Protein AF-B0JSZ3-F1 (afdb_monomer)

Mean predicted aligned error: 14.51 Å

Nearest PDB structures (foldseek):
  6ywy-assembly1_M  TM=2.319E-01  e=1.254E+00  Neurospora crassa

Solvent-accessible surface area (backbone atoms only — not comparable to full-atom values): 7555 Å² total; per-residue (Å²): 63,38,32,30,37,72,48,93,59,70,44,54,41,91,86,80,65,48,78,72,46,59,48,75,47,75,32,41,46,26,45,78,79,45,81,56,99,89,52,68,45,72,42,50,67,44,67,38,65,71,44,41,53,56,50,52,47,57,61,71,72,41,90,70,60,65,68,60,52,49,57,50,49,56,62,73,52,62,91,81,79,85,85,71,99,64,64,71,80,79,77,51,55,68,65,59,50,50,54,52,51,38,56,73,49,29,50,63,39,75,59,54,82,81,56,94,85,53,44,76,41,86,118

Secondary structure (DSSP, 8-state):
-EEEEEEEEEEE-TTT--EEEEEEEEEEEEEEEEE-SS-EEEEE--EETHHHHHHHHHHHH-S--HHHHHHHHHHHS-S---S----GGGTS-HHHHHHHHHHHH-EEPPPSS--TT-EEE--

Sequence (123 aa):
MLVYNTSEEEIKDPQTGESLGYLDLVRGTGTITFVQEKISILQSDRANNKGSRLLELLLKEQETPSDLIGKFLKRAVGANSKNDKKPISELINRELLNKLLVRELSETLPFENPQIGDSVRPI

pLDDT: mean 74.14, std 18.93, range [39.88, 96.62]

Organism: Microcystis aeruginosa (strain NIES-843 / IAM M-2473) (NCBI:txid449447)

Structure (mmCIF, N/CA/C/O backbone):
data_AF-B0JSZ3-F1
#
_entry.id   AF-B0JSZ3-F1
#
loop_
_atom_site.group_PDB
_atom_site.id
_atom_site.type_symbol
_atom_site.label_atom_id
_atom_site.label_alt_id
_atom_site.label_comp_id
_atom_site.label_asym_id
_atom_site.label_entity_id
_atom_site.label_seq_id
_atom_site.pdbx_PDB_ins_code
_atom_site.Cartn_x
_atom_site.Cartn_y
_atom_site.Cartn_z
_atom_site.occupancy
_atom_site.B_iso_or_equiv
_atom_site.auth_seq_id
_atom_site.auth_comp_id
_atom_site.auth_asym_id
_atom_site.auth_atom_id
_atom_site.pdbx_PDB_model_num
ATOM 1 N N . MET A 1 1 ? 1.174 -5.289 -3.420 1.00 90.62 1 MET A N 1
ATOM 2 C CA . MET A 1 1 ? 1.105 -5.342 -1.941 1.00 90.62 1 MET A CA 1
ATOM 3 C C . MET A 1 1 ? 0.637 -3.995 -1.425 1.00 90.62 1 MET A C 1
ATOM 5 O O . MET A 1 1 ? 1.113 -2.984 -1.925 1.00 90.62 1 MET A O 1
ATOM 9 N N . LEU A 1 2 ? -0.286 -3.976 -0.468 1.00 92.81 2 LEU A N 1
ATOM 10 C CA . LEU A 1 2 ? -0.787 -2.773 0.193 1.00 92.81 2 LEU A CA 1
ATOM 11 C C . LEU A 1 2 ? 0.009 -2.528 1.471 1.00 92.81 2 LEU A C 1
ATOM 13 O O . LEU A 1 2 ? 0.096 -3.432 2.298 1.00 92.81 2 LEU A O 1
ATOM 17 N N . VAL A 1 3 ? 0.546 -1.323 1.632 1.00 93.69 3 VAL A N 1
ATOM 18 C CA . VAL A 1 3 ? 1.170 -0.850 2.874 1.00 93.69 3 VAL A CA 1
ATOM 19 C C . VAL A 1 3 ? 0.163 0.040 3.590 1.00 93.69 3 VAL A C 1
ATOM 21 O O . VAL A 1 3 ? -0.362 0.976 2.980 1.00 93.69 3 VAL A O 1
ATOM 24 N N . TYR A 1 4 ? -0.139 -0.251 4.851 1.00 94.12 4 TYR A N 1
ATOM 25 C CA . TYR A 1 4 ? -1.176 0.452 5.601 1.00 94.12 4 TYR A CA 1
ATOM 26 C C . TYR A 1 4 ? -0.904 0.469 7.106 1.00 94.12 4 TYR A C 1
ATOM 28 O O . TYR A 1 4 ? -0.119 -0.320 7.628 1.00 94.12 4 TYR A O 1
ATOM 36 N N . ASN A 1 5 ? -1.581 1.380 7.792 1.00 93.94 5 ASN A N 1
ATOM 37 C CA . ASN A 1 5 ? -1.547 1.540 9.237 1.00 93.94 5 ASN A CA 1
ATOM 38 C C . ASN A 1 5 ? -2.975 1.511 9.784 1.00 93.94 5 ASN A C 1
ATOM 40 O O . ASN A 1 5 ? -3.863 2.084 9.164 1.00 93.94 5 ASN A O 1
ATOM 44 N N . THR A 1 6 ? -3.207 0.880 10.926 1.00 92.69 6 THR A N 1
ATOM 45 C CA . THR A 1 6 ? -4.524 0.899 11.573 1.00 92.69 6 THR A CA 1
ATOM 46 C C . THR A 1 6 ? -4.678 2.180 12.394 1.00 92.69 6 THR A C 1
ATOM 48 O O . THR A 1 6 ? -3.759 2.553 13.120 1.00 92.69 6 THR A O 1
ATOM 51 N N . SER A 1 7 ? -5.821 2.859 12.282 1.00 91.12 7 SER A N 1
ATOM 52 C CA . SER A 1 7 ? -6.119 4.053 13.074 1.00 91.12 7 SER A CA 1
ATOM 53 C C . SER A 1 7 ? -6.102 3.754 14.571 1.00 91.12 7 SER A C 1
ATOM 55 O O . SER A 1 7 ? -6.451 2.659 15.003 1.00 91.12 7 SER A O 1
ATOM 57 N N . GLU A 1 8 ? -5.735 4.752 15.372 1.00 91.19 8 GLU A N 1
ATOM 58 C CA . GLU A 1 8 ? -5.780 4.642 16.837 1.00 91.19 8 GLU A CA 1
ATOM 59 C C . GLU A 1 8 ? -7.219 4.694 17.370 1.00 91.19 8 GLU A C 1
ATOM 61 O O . GLU A 1 8 ? -7.537 4.098 18.398 1.00 91.19 8 GLU A O 1
ATOM 66 N N . GLU A 1 9 ? -8.100 5.391 16.651 1.00 93.19 9 GLU A N 1
ATOM 67 C CA . GLU A 1 9 ? -9.504 5.546 17.013 1.00 93.19 9 GLU A CA 1
ATOM 68 C C . GLU A 1 9 ? -10.374 4.490 16.326 1.00 93.19 9 GLU A C 1
ATOM 70 O O . GLU A 1 9 ? -10.236 4.219 15.128 1.00 93.19 9 GLU A O 1
ATOM 75 N N . GLU A 1 10 ? -11.283 3.909 17.108 1.00 94.94 10 GLU A N 1
ATOM 76 C CA . GLU A 1 10 ? -12.315 2.991 16.636 1.00 94.94 10 GLU A CA 1
ATOM 77 C C . GLU A 1 10 ? -13.452 3.783 15.980 1.00 94.94 10 GLU A C 1
ATOM 79 O O . GLU A 1 10 ? -13.960 4.760 16.537 1.00 94.94 10 GLU A O 1
ATOM 84 N N . ILE A 1 11 ? -13.889 3.337 14.808 1.00 95.62 11 ILE A N 1
ATOM 85 C CA . ILE A 1 11 ? -15.065 3.867 14.132 1.00 95.62 11 ILE A CA 1
ATOM 86 C C . ILE A 1 11 ? -16.307 3.256 14.775 1.00 95.62 11 ILE A C 1
ATOM 88 O O . ILE A 1 11 ? -16.414 2.040 14.928 1.00 95.62 11 ILE A O 1
ATOM 92 N N . LYS A 1 12 ? -17.284 4.106 15.094 1.00 95.81 12 LYS A N 1
ATOM 93 C CA . LYS A 1 12 ? -18.603 3.690 15.576 1.00 95.81 12 LYS A CA 1
ATOM 94 C C . LYS A 1 12 ? -19.690 4.188 14.644 1.00 95.81 12 LYS A C 1
ATOM 96 O O . LYS A 1 12 ? -19.578 5.284 14.093 1.00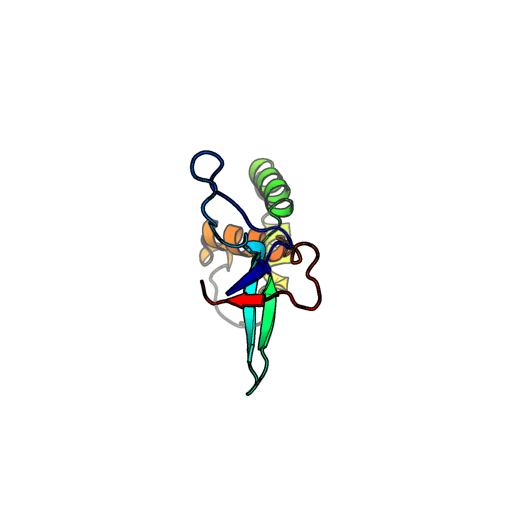 95.81 12 LYS A O 1
A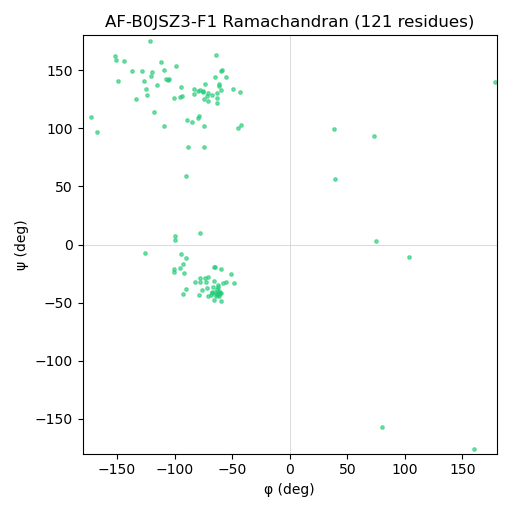TOM 101 N N . ASP A 1 13 ? -20.741 3.397 14.486 1.00 95.56 13 ASP A N 1
ATOM 102 C CA . ASP A 1 13 ? -21.940 3.832 13.781 1.00 95.56 13 ASP A CA 1
ATOM 103 C C . ASP A 1 13 ? -22.580 5.004 14.555 1.00 95.56 13 ASP A C 1
ATOM 105 O O . ASP A 1 13 ? -22.926 4.848 15.730 1.00 95.56 13 ASP A O 1
ATOM 109 N N . PRO A 1 14 ? -22.752 6.185 13.935 1.00 94.19 14 PRO A N 1
ATOM 110 C CA . PRO A 1 14 ? -23.324 7.349 14.604 1.00 94.19 14 PRO A CA 1
ATOM 111 C C . PRO A 1 14 ? -24.800 7.179 14.997 1.00 94.19 14 PRO A C 1
ATOM 113 O O . PRO A 1 14 ? -25.279 7.938 15.839 1.00 94.19 14 PRO A O 1
ATOM 116 N N . GLN A 1 15 ? -25.536 6.239 14.393 1.00 95.62 15 GLN A N 1
ATOM 117 C CA . GLN A 1 15 ? -26.949 5.998 14.700 1.00 95.62 15 GLN A CA 1
ATOM 118 C C . GLN A 1 15 ? -27.151 4.920 15.765 1.00 95.62 15 GLN A C 1
ATOM 120 O O . GLN A 1 15 ? -27.997 5.090 16.643 1.00 95.62 15 GLN A O 1
ATOM 125 N N . THR A 1 16 ? -26.399 3.821 15.698 1.00 94.38 16 THR A N 1
ATOM 126 C CA . THR A 1 16 ? -26.572 2.668 16.602 1.00 94.38 16 THR A CA 1
ATOM 127 C C . THR A 1 16 ? -25.549 2.627 17.738 1.00 94.38 16 THR A C 1
ATOM 129 O O . THR A 1 16 ? -25.799 2.008 18.770 1.00 94.38 16 THR A O 1
ATOM 132 N N . GLY A 1 17 ? -24.407 3.300 17.581 1.00 92.62 17 GLY A N 1
ATOM 133 C CA . GLY A 1 17 ? -23.275 3.229 18.505 1.00 92.62 17 GLY A CA 1
ATOM 134 C C . GLY A 1 17 ? -22.472 1.929 18.408 1.00 92.62 17 GLY A C 1
ATOM 135 O O . GLY A 1 17 ? -21.532 1.750 19.186 1.00 92.62 17 GLY A O 1
ATOM 136 N N . GLU A 1 18 ? -22.817 1.029 17.481 1.00 95.62 18 GLU A N 1
ATOM 137 C CA . GLU A 1 18 ? -22.089 -0.220 17.268 1.00 95.62 18 GLU A CA 1
ATOM 138 C C . GLU A 1 18 ? -20.664 0.048 16.769 1.00 95.62 18 GLU A C 1
ATOM 140 O O . GLU A 1 18 ? -20.412 0.986 16.010 1.00 95.62 18 GLU A O 1
ATOM 145 N N . SER A 1 19 ? -19.718 -0.785 17.210 1.00 95.25 19 SER A N 1
ATOM 146 C CA . SER A 1 19 ? -18.341 -0.726 16.724 1.00 95.25 19 SER A CA 1
ATOM 147 C C . SER A 1 19 ? -18.260 -1.239 15.288 1.00 95.25 19 SER A C 1
ATOM 149 O O . SER A 1 19 ? -18.689 -2.352 14.988 1.00 95.25 19 SER A O 1
ATOM 151 N N . LEU A 1 20 ? -17.653 -0.434 14.418 1.00 94.62 20 LEU A N 1
ATOM 152 C CA . LEU A 1 20 ? -17.310 -0.781 13.040 1.00 94.62 20 LEU A CA 1
ATOM 153 C C . LEU A 1 20 ? -15.824 -1.168 12.903 1.00 94.62 20 LEU A C 1
ATOM 155 O O . LEU A 1 20 ? -15.340 -1.380 11.792 1.00 94.62 20 LEU A O 1
ATOM 159 N N . GLY A 1 21 ? -15.102 -1.278 14.024 1.00 94.00 21 GLY A N 1
ATOM 160 C CA . GLY A 1 21 ? -13.671 -1.571 14.067 1.00 94.00 21 GLY A CA 1
ATOM 161 C C . GLY A 1 21 ? -12.789 -0.351 13.791 1.00 94.00 21 GLY A C 1
ATOM 162 O O . GLY A 1 21 ? -13.193 0.790 13.992 1.00 94.00 21 GLY A O 1
ATOM 163 N N . TYR A 1 22 ? -11.557 -0.591 13.346 1.00 94.69 22 TYR A N 1
ATOM 164 C CA . TYR A 1 22 ? -10.552 0.451 13.113 1.00 94.69 22 TYR A CA 1
ATOM 165 C C . TYR A 1 22 ? -10.296 0.652 11.618 1.00 94.69 22 TYR A C 1
ATOM 167 O O . TYR A 1 22 ? -10.410 -0.283 10.823 1.00 94.69 22 TYR A O 1
ATOM 175 N N . LEU A 1 23 ? -9.937 1.874 11.227 1.00 93.56 23 LEU A N 1
ATOM 176 C CA . LEU A 1 23 ? -9.700 2.228 9.833 1.00 93.56 23 LEU A CA 1
ATOM 177 C C . LEU A 1 23 ? -8.289 1.842 9.391 1.00 93.56 23 LEU A C 1
ATOM 179 O O . LEU A 1 23 ? -7.308 2.270 9.993 1.00 93.56 23 LEU A O 1
ATOM 183 N N . ASP A 1 24 ? -8.177 1.144 8.265 1.00 92.19 24 ASP A N 1
ATOM 184 C CA . ASP A 1 24 ? -6.895 0.955 7.586 1.00 92.19 24 ASP A CA 1
ATOM 185 C C . ASP A 1 24 ? -6.534 2.206 6.760 1.00 92.19 24 ASP A C 1
ATOM 187 O O . ASP A 1 24 ? -7.111 2.484 5.706 1.00 92.19 24 ASP A O 1
ATOM 191 N N . LEU A 1 25 ? -5.536 2.957 7.218 1.00 92.06 25 LEU A N 1
ATOM 192 C CA . LEU A 1 25 ? -4.942 4.108 6.544 1.00 92.06 25 LEU A CA 1
ATOM 193 C C . LEU A 1 25 ? -3.867 3.646 5.553 1.00 92.06 25 LEU A C 1
ATOM 195 O O . LEU A 1 25 ? -2.759 3.263 5.932 1.00 92.06 25 LEU A O 1
ATOM 199 N N . VAL A 1 26 ? -4.182 3.698 4.260 1.00 92.56 26 VAL A N 1
ATOM 200 C CA . VAL A 1 26 ? -3.277 3.258 3.188 1.00 92.56 26 VAL A CA 1
ATOM 201 C C . VAL A 1 26 ? -2.101 4.224 3.017 1.00 92.56 26 VAL A C 1
ATOM 203 O O . VAL A 1 26 ? -2.297 5.395 2.710 1.00 92.56 26 VAL A O 1
ATOM 206 N N . ARG A 1 27 ? -0.871 3.711 3.128 1.00 92.62 27 ARG A N 1
ATOM 207 C CA . ARG A 1 27 ? 0.387 4.445 2.875 1.00 92.62 27 ARG A CA 1
ATOM 208 C C . ARG A 1 27 ? 0.874 4.313 1.437 1.00 92.62 27 ARG A C 1
ATOM 210 O O . ARG A 1 27 ? 1.610 5.160 0.935 1.00 92.62 27 ARG A O 1
ATOM 217 N N . GLY A 1 28 ? 0.479 3.244 0.754 1.00 91.75 28 GLY A N 1
ATOM 218 C CA . GLY A 1 28 ? 0.789 3.057 -0.654 1.00 91.75 28 GLY A CA 1
ATOM 219 C C . GLY A 1 28 ? 0.692 1.615 -1.113 1.00 91.75 28 GLY A C 1
ATOM 220 O O . GLY A 1 28 ? 0.301 0.716 -0.369 1.00 91.75 28 GLY A O 1
ATOM 221 N N . THR A 1 29 ? 1.060 1.414 -2.370 1.00 93.31 29 THR A N 1
ATOM 222 C CA . THR A 1 29 ? 1.146 0.103 -3.004 1.00 93.31 29 THR A CA 1
ATOM 223 C C . THR A 1 29 ? 2.571 -0.142 -3.464 1.00 93.31 29 THR A C 1
ATOM 225 O O . THR A 1 29 ? 3.324 0.791 -3.752 1.00 93.31 29 THR A O 1
ATOM 228 N N . GLY A 1 30 ? 2.977 -1.404 -3.439 1.00 92.38 30 GLY A N 1
ATOM 229 C CA . GLY A 1 30 ? 4.318 -1.787 -3.825 1.00 92.38 30 GLY A CA 1
ATOM 230 C C . GLY A 1 30 ? 4.407 -3.190 -4.389 1.00 92.38 30 GLY A C 1
ATOM 231 O O . GLY A 1 30 ? 3.581 -4.071 -4.115 1.00 92.38 30 GLY A O 1
ATOM 232 N N . THR A 1 31 ? 5.476 -3.393 -5.143 1.00 92.56 31 THR A N 1
ATOM 233 C CA . THR A 1 31 ? 5.877 -4.678 -5.705 1.00 92.56 31 THR A CA 1
ATOM 234 C C . THR A 1 31 ? 7.082 -5.213 -4.936 1.00 92.56 31 THR A C 1
ATOM 236 O O . THR A 1 31 ? 7.965 -4.455 -4.532 1.00 92.56 31 THR A O 1
ATOM 239 N N . ILE A 1 32 ? 7.117 -6.526 -4.709 1.00 92.81 32 ILE A N 1
ATOM 240 C CA . ILE A 1 32 ? 8.259 -7.182 -4.070 1.00 92.81 32 ILE A CA 1
ATOM 241 C C . ILE A 1 32 ? 9.409 -7.265 -5.075 1.00 92.81 32 ILE A C 1
ATOM 243 O O . ILE A 1 32 ? 9.241 -7.815 -6.161 1.00 92.81 32 ILE A O 1
ATOM 247 N N . THR A 1 33 ? 10.576 -6.749 -4.702 1.00 93.50 33 THR A N 1
ATOM 248 C CA . THR A 1 33 ? 11.796 -6.818 -5.525 1.00 93.50 33 THR A CA 1
ATOM 249 C C . THR A 1 33 ? 12.747 -7.912 -5.064 1.00 93.50 33 THR A C 1
ATOM 251 O O . THR A 1 33 ? 13.542 -8.413 -5.856 1.00 93.50 33 THR A O 1
ATOM 254 N N . PHE A 1 34 ? 12.659 -8.308 -3.793 1.00 95.62 34 PHE A N 1
ATOM 255 C CA . PHE A 1 34 ? 13.507 -9.344 -3.222 1.00 95.62 34 PHE A CA 1
ATOM 256 C C . PHE A 1 34 ? 12.787 -10.108 -2.113 1.00 95.62 34 PHE A C 1
ATOM 258 O O . PHE A 1 34 ? 12.091 -9.506 -1.295 1.00 95.62 34 PHE A O 1
ATOM 265 N N . VAL A 1 35 ? 12.989 -11.425 -2.064 1.00 94.94 35 VAL A N 1
ATOM 266 C CA . VAL A 1 35 ? 12.392 -12.325 -1.068 1.00 94.94 35 VAL A CA 1
ATOM 267 C C . VAL A 1 35 ? 13.497 -13.108 -0.368 1.00 94.94 35 VAL A C 1
ATOM 269 O O . VAL A 1 35 ? 14.389 -13.652 -1.015 1.00 94.94 35 VAL A O 1
ATOM 272 N N . GLN A 1 36 ? 13.411 -13.179 0.956 1.00 96.62 36 GLN A N 1
ATOM 273 C CA . GLN A 1 36 ? 14.175 -14.071 1.823 1.00 96.62 36 GLN A CA 1
ATOM 274 C C . GLN A 1 36 ? 13.203 -14.947 2.620 1.00 96.62 36 GLN A C 1
ATOM 276 O O . GLN A 1 36 ? 11.993 -14.745 2.584 1.00 96.62 36 GLN A O 1
ATOM 281 N N . GLU A 1 37 ? 13.732 -15.898 3.387 1.00 95.69 37 GLU A N 1
ATOM 282 C CA . GLU A 1 37 ? 12.922 -16.864 4.138 1.00 95.69 37 GLU A CA 1
ATOM 283 C C . GLU A 1 37 ? 11.938 -16.212 5.131 1.00 95.69 37 GLU A C 1
ATOM 285 O O . GLU A 1 37 ? 10.848 -16.732 5.343 1.00 95.69 37 GLU A O 1
ATOM 290 N N . LYS A 1 38 ? 12.296 -15.063 5.725 1.00 94.75 38 LYS A N 1
ATOM 291 C CA . LYS A 1 38 ? 11.483 -14.383 6.755 1.00 94.75 38 LYS A CA 1
ATOM 292 C C . LYS A 1 38 ? 11.154 -12.920 6.462 1.00 94.75 38 LYS A C 1
ATOM 294 O O . LYS A 1 38 ? 10.409 -12.312 7.223 1.00 94.75 38 LYS A O 1
ATOM 299 N N . ILE A 1 39 ? 11.729 -12.343 5.408 1.00 92.69 39 ILE A N 1
ATOM 300 C CA . ILE A 1 39 ? 11.554 -10.928 5.059 1.00 92.69 39 ILE A CA 1
ATOM 301 C C . ILE A 1 39 ? 11.517 -10.744 3.543 1.00 92.69 39 ILE A C 1
ATOM 303 O O . ILE A 1 39 ? 12.065 -11.546 2.790 1.00 92.69 39 ILE A O 1
ATOM 307 N N . SER A 1 40 ? 10.926 -9.644 3.093 1.00 92.69 40 SER A N 1
ATOM 308 C CA . SER A 1 40 ? 10.944 -9.223 1.692 1.00 92.69 40 SER A CA 1
ATOM 309 C C . SER A 1 40 ? 11.188 -7.725 1.590 1.00 92.69 40 SER A C 1
ATOM 311 O O . SER A 1 40 ? 10.755 -6.970 2.458 1.00 92.69 40 SER A O 1
ATOM 313 N N . ILE A 1 41 ? 11.835 -7.291 0.511 1.00 93.31 41 ILE A N 1
ATOM 314 C CA . ILE A 1 41 ? 12.007 -5.873 0.187 1.00 93.31 41 ILE A CA 1
ATOM 315 C C . ILE A 1 41 ? 10.899 -5.472 -0.784 1.00 93.31 41 ILE A C 1
ATOM 317 O O . ILE A 1 41 ? 10.709 -6.112 -1.822 1.00 93.31 41 ILE A O 1
ATOM 321 N N . LEU A 1 42 ? 10.170 -4.413 -0.436 1.00 93.12 42 LEU A N 1
ATOM 322 C CA . LEU A 1 42 ? 9.157 -3.807 -1.293 1.00 93.12 42 LEU A CA 1
ATOM 323 C C . LEU A 1 42 ? 9.674 -2.501 -1.887 1.00 93.12 42 LEU A C 1
ATOM 325 O O . LEU A 1 42 ? 10.310 -1.698 -1.207 1.00 93.12 42 LEU A O 1
ATOM 329 N N . GLN A 1 43 ? 9.312 -2.269 -3.142 1.00 92.00 43 GLN A N 1
ATOM 330 C CA . GLN A 1 43 ? 9.470 -0.992 -3.820 1.00 92.00 43 GLN A CA 1
ATOM 331 C C . GLN A 1 43 ? 8.089 -0.426 -4.146 1.00 92.00 43 GLN A C 1
ATOM 333 O O . GLN A 1 43 ? 7.205 -1.167 -4.580 1.00 92.00 43 GLN A O 1
ATOM 338 N N . SER A 1 44 ? 7.904 0.879 -3.934 1.00 91.62 44 SER A N 1
ATOM 339 C CA . SER A 1 44 ? 6.672 1.569 -4.323 1.00 91.62 44 SER A CA 1
ATOM 340 C C . SER A 1 44 ? 6.452 1.447 -5.829 1.00 91.62 44 SER A C 1
ATOM 342 O O . SER A 1 44 ? 7.375 1.653 -6.619 1.00 91.62 44 SER A O 1
ATOM 344 N N . ASP A 1 45 ? 5.229 1.103 -6.215 1.00 88.12 45 ASP A N 1
ATOM 345 C CA . ASP A 1 45 ? 4.810 0.990 -7.615 1.00 88.12 45 ASP A CA 1
ATOM 346 C C . ASP A 1 45 ? 4.032 2.225 -8.100 1.00 88.12 45 ASP A C 1
ATOM 348 O O . ASP A 1 45 ? 3.596 2.281 -9.251 1.00 88.12 45 ASP A O 1
ATOM 352 N N . ARG A 1 46 ? 3.904 3.255 -7.251 1.00 86.00 46 ARG A N 1
ATOM 353 C CA . ARG A 1 46 ? 3.313 4.539 -7.635 1.00 86.00 46 ARG A CA 1
ATOM 354 C C . ARG A 1 46 ? 4.301 5.341 -8.476 1.00 86.00 46 ARG A C 1
ATOM 356 O O . ARG A 1 46 ? 5.444 5.545 -8.079 1.00 86.00 46 ARG A O 1
ATOM 363 N N . ALA A 1 47 ? 3.840 5.856 -9.610 1.00 79.56 47 ALA A N 1
ATOM 364 C CA . ALA A 1 47 ? 4.629 6.694 -10.506 1.00 79.56 47 ALA A CA 1
ATOM 365 C C . ALA A 1 47 ? 4.185 8.162 -10.439 1.00 79.56 47 ALA A C 1
ATOM 367 O O . ALA A 1 47 ? 2.996 8.470 -10.336 1.00 79.56 47 ALA A O 1
ATOM 368 N N . ASN A 1 48 ? 5.149 9.079 -10.512 1.00 74.56 48 ASN A N 1
ATOM 369 C CA . ASN A 1 48 ? 4.901 10.501 -10.677 1.00 74.56 48 ASN A CA 1
ATOM 370 C C . ASN A 1 48 ? 4.828 10.843 -12.168 1.00 74.56 48 ASN A C 1
ATOM 372 O O . ASN A 1 48 ? 5.840 10.921 -12.865 1.00 74.56 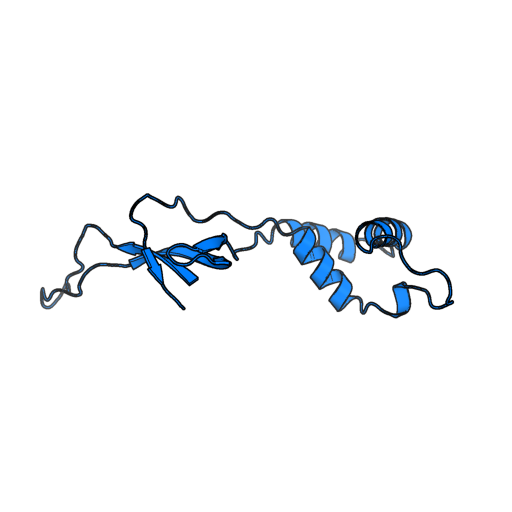48 ASN A O 1
ATOM 376 N N . ASN A 1 49 ? 3.626 11.123 -12.658 1.00 65.56 49 ASN A N 1
ATOM 377 C CA . ASN A 1 49 ? 3.388 11.382 -14.081 1.00 65.56 49 ASN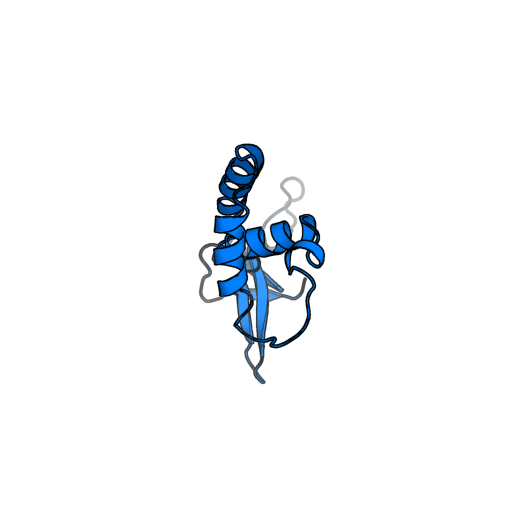 A CA 1
ATOM 378 C C . ASN A 1 49 ? 3.801 12.808 -14.508 1.00 65.56 49 ASN A C 1
ATOM 380 O O . ASN A 1 49 ? 3.482 13.255 -15.606 1.00 65.56 49 ASN A O 1
ATOM 384 N N . LYS A 1 50 ? 4.491 13.579 -13.658 1.00 61.69 50 LYS A N 1
ATOM 385 C CA . LYS A 1 50 ? 4.923 14.943 -14.012 1.00 61.69 50 LYS A CA 1
ATOM 386 C C . LYS A 1 50 ? 5.893 14.952 -15.202 1.00 61.69 50 LYS A C 1
ATOM 388 O O . LYS A 1 50 ? 5.776 15.826 -16.059 1.00 61.69 50 LYS A O 1
ATOM 393 N N . GLY A 1 51 ? 6.776 13.954 -15.305 1.00 58.34 51 GLY A N 1
ATOM 394 C CA . GLY A 1 51 ? 7.713 13.811 -16.428 1.00 58.34 51 GLY A CA 1
ATOM 395 C C . GLY A 1 51 ? 7.028 13.519 -17.769 1.00 58.34 51 GLY A C 1
ATOM 396 O O . GLY A 1 51 ? 7.474 14.000 -18.813 1.00 58.34 51 GLY A O 1
ATOM 397 N N . SER A 1 52 ? 5.890 12.814 -17.759 1.00 59.19 52 SER A N 1
ATOM 398 C CA . SER A 1 52 ? 5.181 12.454 -18.993 1.00 59.19 52 SER A CA 1
ATOM 399 C C . SER A 1 52 ? 4.527 13.657 -19.667 1.00 59.19 52 SER A C 1
ATOM 401 O O . SER A 1 52 ? 4.417 13.669 -20.886 1.00 59.19 52 SER A O 1
ATOM 403 N N . ARG A 1 53 ? 4.148 14.695 -18.909 1.00 57.31 53 ARG A N 1
ATOM 404 C CA . ARG A 1 53 ? 3.515 15.900 -19.466 1.00 57.31 53 ARG A CA 1
ATOM 405 C C . ARG A 1 53 ? 4.499 16.764 -20.255 1.00 57.31 53 ARG A C 1
ATOM 407 O O . ARG A 1 53 ? 4.127 17.289 -21.296 1.00 57.31 53 ARG A O 1
ATOM 414 N N . LEU A 1 54 ? 5.751 16.877 -19.803 1.00 60.66 54 LEU A N 1
ATOM 415 C CA . LEU A 1 54 ? 6.806 17.563 -20.560 1.00 60.66 54 LEU A CA 1
ATOM 416 C C . LEU A 1 54 ? 7.168 16.803 -21.835 1.00 60.66 54 LEU A C 1
ATOM 418 O O . LEU A 1 54 ? 7.320 17.425 -22.878 1.00 60.66 54 LEU A O 1
ATOM 422 N N . LEU A 1 55 ? 7.248 15.471 -21.781 1.00 61.38 55 LEU A N 1
ATOM 423 C CA . LEU A 1 55 ? 7.423 14.657 -22.985 1.00 61.38 55 LEU A CA 1
ATOM 424 C C . LEU A 1 55 ? 6.255 14.793 -23.947 1.00 61.38 55 LEU A C 1
ATOM 426 O O . LEU A 1 55 ? 6.470 14.916 -25.142 1.00 61.38 55 LEU A O 1
ATOM 430 N N . GLU A 1 56 ? 5.028 14.768 -23.440 1.00 60.59 56 GLU A N 1
ATOM 431 C CA . GLU A 1 56 ? 3.839 14.930 -24.265 1.00 60.59 56 GLU A CA 1
ATOM 432 C C . GLU A 1 56 ? 3.832 16.299 -24.952 1.00 60.59 56 GLU A C 1
ATOM 434 O O . GLU A 1 56 ? 3.509 16.375 -26.133 1.00 60.59 56 GLU A O 1
ATOM 439 N N . LEU A 1 57 ? 4.251 17.359 -24.252 1.00 64.12 57 LEU A N 1
ATOM 440 C CA . LEU A 1 57 ? 4.433 18.696 -24.822 1.00 64.12 57 LEU A CA 1
ATOM 441 C C . LEU A 1 57 ? 5.569 18.726 -25.856 1.00 64.12 57 LEU A C 1
ATOM 443 O O . LEU A 1 57 ? 5.343 19.168 -26.973 1.00 64.12 57 LEU A O 1
ATOM 447 N N . LEU A 1 58 ? 6.740 18.159 -25.549 1.00 57.88 58 LEU A N 1
ATOM 448 C CA . LEU A 1 58 ? 7.881 18.070 -26.473 1.00 57.88 58 LEU A CA 1
ATOM 449 C C . LEU A 1 58 ? 7.570 17.232 -27.728 1.00 57.88 58 LEU A C 1
ATOM 451 O O . LEU A 1 58 ? 8.060 17.536 -28.812 1.00 57.88 58 LEU A O 1
ATOM 455 N N . LEU A 1 59 ? 6.756 16.181 -27.592 1.00 61.28 59 LEU A N 1
ATOM 456 C CA . LEU A 1 59 ? 6.292 15.329 -28.692 1.00 61.28 59 LEU A CA 1
ATOM 457 C C . LEU A 1 59 ? 5.155 15.978 -29.495 1.00 61.28 59 LEU A C 1
ATOM 459 O O . LEU A 1 59 ? 5.018 15.674 -30.678 1.00 61.28 59 LEU A O 1
ATOM 463 N N . LYS A 1 60 ? 4.340 16.839 -28.869 1.00 59.62 60 LYS A N 1
ATOM 464 C CA . LYS A 1 60 ? 3.296 17.637 -29.535 1.00 59.62 60 LYS A CA 1
ATOM 465 C C . LYS A 1 60 ? 3.871 18.847 -30.272 1.00 59.62 60 LYS A C 1
ATOM 467 O O . LYS A 1 60 ? 3.315 19.225 -31.296 1.00 59.62 60 LYS A O 1
ATOM 472 N N . GLU A 1 61 ? 4.954 19.440 -29.769 1.00 56.38 61 GLU A N 1
ATOM 473 C CA . GLU A 1 61 ? 5.535 20.684 -30.297 1.00 56.38 61 GLU A CA 1
ATOM 474 C C . GLU A 1 61 ? 6.593 20.494 -31.390 1.00 56.38 61 GLU A C 1
ATOM 476 O O . GLU A 1 61 ? 6.964 21.473 -32.030 1.00 56.38 61 GLU A O 1
ATOM 481 N N . GLN A 1 62 ? 7.091 19.281 -31.645 1.00 44.41 62 GLN A N 1
ATOM 482 C CA . GLN A 1 62 ? 8.171 19.083 -32.616 1.00 44.41 62 GLN A CA 1
ATOM 483 C C . GLN A 1 62 ? 7.744 18.192 -33.783 1.00 44.41 62 GLN A C 1
ATOM 485 O O . GLN A 1 62 ? 7.585 16.973 -33.655 1.00 44.41 62 GLN A O 1
ATOM 490 N N . GLU A 1 63 ? 7.700 18.803 -34.967 1.00 46.06 63 GLU A N 1
ATOM 491 C CA . GLU A 1 63 ? 8.246 18.172 -36.162 1.00 46.06 63 GLU A CA 1
ATOM 492 C C . GLU A 1 63 ? 9.626 17.577 -35.811 1.00 46.06 63 GLU A C 1
ATOM 494 O O . GLU A 1 63 ? 10.623 18.266 -35.650 1.00 46.06 63 GLU A O 1
ATOM 499 N N . THR A 1 64 ? 9.631 16.263 -35.587 1.00 49.34 64 THR A N 1
ATOM 500 C CA . THR A 1 64 ? 10.776 15.341 -35.528 1.00 49.34 64 THR A CA 1
ATOM 501 C C . THR A 1 64 ? 12.082 15.830 -34.869 1.00 49.34 64 THR A C 1
ATOM 503 O O . THR A 1 64 ? 12.979 16.307 -35.561 1.00 49.34 64 THR A O 1
ATOM 506 N N . PRO A 1 65 ? 12.345 15.472 -33.597 1.00 49.00 65 PRO A N 1
ATOM 507 C CA . PRO A 1 65 ? 13.704 15.352 -33.087 1.00 49.00 65 PRO A CA 1
ATOM 508 C C . PRO A 1 65 ? 14.190 13.909 -33.299 1.00 49.00 65 PRO A C 1
ATOM 510 O O . PRO A 1 65 ? 14.511 13.197 -32.343 1.00 49.00 65 PRO A O 1
ATOM 513 N N . SER A 1 66 ? 14.218 13.443 -34.555 1.00 54.09 66 SER A N 1
ATOM 514 C CA . SER A 1 66 ? 14.694 12.091 -34.908 1.00 54.09 66 SER A CA 1
ATOM 515 C C . SER A 1 66 ? 16.111 11.830 -3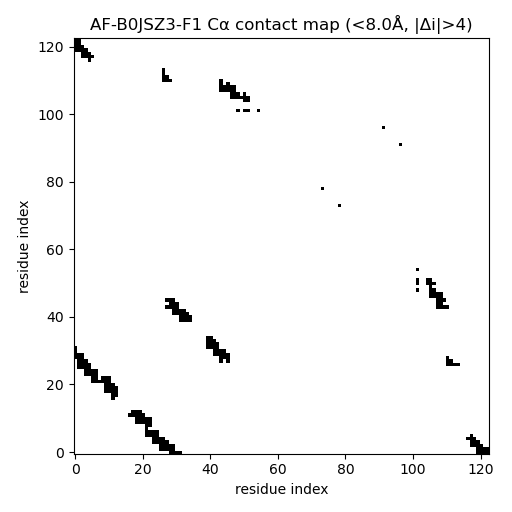4.387 1.00 54.09 66 SER A C 1
ATOM 517 O O . SER A 1 66 ? 16.429 10.719 -33.963 1.00 54.09 66 SER A O 1
ATOM 519 N N . ASP A 1 67 ? 16.931 12.880 -34.324 1.00 52.47 67 ASP A N 1
ATOM 520 C CA . ASP A 1 67 ? 18.335 12.804 -33.923 1.00 52.47 67 ASP A CA 1
ATOM 521 C C . ASP A 1 67 ? 18.543 12.795 -32.407 1.00 52.47 67 ASP A C 1
ATOM 523 O O . ASP A 1 67 ? 19.474 12.155 -31.909 1.00 52.47 67 ASP A O 1
ATOM 527 N N . LEU A 1 68 ? 17.677 13.476 -31.651 1.00 51.66 68 LEU A N 1
ATOM 528 C CA . LEU A 1 68 ? 17.776 13.515 -30.191 1.00 51.66 68 LEU A CA 1
ATOM 529 C C . LEU A 1 68 ? 17.224 12.224 -29.584 1.00 51.66 68 LEU A C 1
ATOM 531 O O . LEU A 1 68 ? 17.874 11.607 -28.740 1.00 51.66 68 LEU A O 1
ATOM 535 N N . ILE A 1 69 ? 16.081 11.768 -30.104 1.00 53.69 69 ILE A N 1
ATOM 536 C CA . ILE A 1 69 ? 15.483 10.474 -29.769 1.00 53.69 69 ILE A CA 1
ATOM 537 C C . ILE A 1 69 ? 16.447 9.347 -30.160 1.00 53.69 69 ILE A C 1
ATOM 539 O O . ILE A 1 69 ? 16.716 8.464 -29.350 1.00 53.69 69 ILE A O 1
ATOM 543 N N . GLY A 1 70 ? 17.054 9.409 -31.352 1.00 53.81 70 GLY A N 1
ATOM 544 C CA . GLY A 1 70 ? 18.040 8.426 -31.807 1.00 53.81 70 GLY A CA 1
ATOM 545 C C . GLY A 1 70 ? 19.269 8.323 -30.897 1.00 53.81 70 GLY A C 1
ATOM 546 O O . GLY A 1 70 ? 19.704 7.216 -30.572 1.00 53.81 70 GLY A O 1
ATOM 547 N N . LYS A 1 71 ? 19.807 9.455 -30.419 1.00 56.38 71 LYS A N 1
ATOM 548 C CA . LYS A 1 71 ? 20.927 9.475 -29.456 1.00 56.38 71 LYS A CA 1
ATOM 549 C C . LYS A 1 71 ? 20.537 8.904 -28.091 1.00 56.38 71 LYS A C 1
ATOM 551 O O . LYS A 1 71 ? 21.354 8.220 -27.476 1.00 56.38 71 LYS A O 1
ATOM 556 N N . PHE A 1 72 ? 19.310 9.152 -27.637 1.00 53.91 72 PHE A N 1
ATOM 557 C CA . PHE A 1 72 ? 18.802 8.637 -26.364 1.00 53.91 72 PHE A CA 1
ATOM 558 C C . PHE A 1 72 ? 18.546 7.123 -26.421 1.00 53.91 72 PHE A C 1
ATOM 560 O O . PHE A 1 72 ? 18.993 6.382 -25.547 1.00 53.91 72 PHE A O 1
ATOM 567 N N . LEU A 1 73 ? 17.931 6.639 -27.505 1.00 51.59 73 LEU A N 1
ATOM 568 C CA . LEU A 1 73 ? 17.672 5.212 -27.730 1.00 51.59 73 LEU A CA 1
ATOM 569 C C . LEU A 1 73 ? 18.954 4.395 -27.839 1.00 51.59 73 LEU A C 1
ATOM 571 O O . LEU A 1 73 ? 19.026 3.303 -27.290 1.00 51.59 73 LEU A O 1
ATOM 575 N N . LYS A 1 74 ? 19.993 4.935 -28.481 1.00 55.75 74 LYS A N 1
ATOM 576 C CA . LYS A 1 74 ? 21.310 4.286 -28.577 1.00 55.75 74 LYS A CA 1
ATOM 577 C C . LYS A 1 74 ? 22.004 4.132 -27.216 1.00 55.75 74 LYS A C 1
ATOM 579 O O . LYS A 1 74 ? 22.939 3.349 -27.090 1.00 55.75 74 LYS A O 1
ATOM 584 N N . ARG A 1 75 ? 21.571 4.909 -26.218 1.00 54.25 75 ARG A N 1
ATOM 585 C CA . ARG A 1 75 ? 22.077 4.876 -24.843 1.00 54.25 75 ARG A CA 1
ATOM 586 C C . ARG A 1 75 ? 21.289 3.896 -23.969 1.00 54.25 75 ARG A C 1
ATOM 588 O O . ARG A 1 75 ? 21.902 3.206 -23.167 1.00 54.25 75 ARG A O 1
ATOM 595 N N . ALA A 1 76 ? 19.968 3.817 -24.160 1.00 51.50 76 ALA A N 1
ATOM 596 C CA . ALA A 1 76 ? 19.081 2.882 -23.459 1.00 51.50 76 ALA A CA 1
ATOM 597 C C . ALA A 1 76 ? 19.185 1.441 -23.996 1.00 51.50 76 ALA A C 1
ATOM 599 O O . ALA A 1 76 ? 19.190 0.479 -23.232 1.00 51.50 76 ALA A O 1
ATOM 600 N N . VAL A 1 77 ? 19.318 1.283 -25.316 1.00 48.94 77 VAL A N 1
ATOM 601 C CA . VAL A 1 77 ? 19.586 0.002 -25.977 1.00 48.94 77 VAL A CA 1
ATOM 602 C C . VAL A 1 77 ? 21.100 -0.164 -26.027 1.00 48.94 77 VAL A C 1
ATOM 604 O O . VAL A 1 77 ? 21.749 0.234 -26.994 1.00 48.94 77 VAL A O 1
ATOM 607 N N . GLY A 1 78 ? 21.672 -0.666 -24.931 1.00 43.31 78 GLY A N 1
ATOM 608 C CA . GLY A 1 78 ? 23.103 -0.933 -24.810 1.00 43.31 78 GLY A CA 1
ATOM 609 C C . GLY A 1 78 ? 23.663 -1.586 -26.075 1.00 43.31 78 GLY A C 1
ATOM 610 O O . GLY A 1 78 ? 23.076 -2.517 -26.623 1.00 43.31 78 GLY A O 1
ATOM 611 N N . ALA A 1 79 ? 24.779 -1.040 -26.557 1.00 47.53 79 ALA A N 1
ATOM 612 C CA . ALA A 1 79 ? 25.471 -1.441 -27.771 1.00 47.53 79 ALA A CA 1
ATOM 613 C C . ALA A 1 79 ? 25.560 -2.969 -27.928 1.00 47.53 79 ALA A C 1
ATOM 615 O O . ALA A 1 79 ? 26.401 -3.585 -27.290 1.00 47.53 79 ALA A O 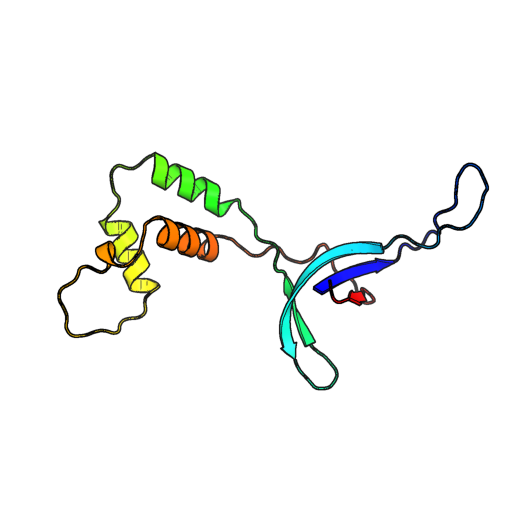1
ATOM 616 N N . ASN A 1 80 ? 24.727 -3.560 -28.789 1.00 44.56 80 ASN A N 1
ATOM 617 C CA . ASN A 1 80 ? 24.935 -4.886 -29.374 1.00 44.56 80 ASN A CA 1
ATOM 618 C C . ASN A 1 80 ? 23.964 -5.119 -30.541 1.00 44.56 80 ASN A C 1
ATOM 620 O O . ASN A 1 80 ? 22.825 -5.518 -30.342 1.00 44.56 80 ASN A O 1
ATOM 624 N N . SER A 1 81 ? 24.431 -4.883 -31.768 1.00 40.22 81 SER A N 1
ATOM 625 C CA . SER A 1 81 ? 24.275 -5.837 -32.874 1.00 40.22 81 SER A CA 1
ATOM 626 C C . SER A 1 81 ? 25.079 -5.330 -34.071 1.00 40.22 81 SER A C 1
ATOM 628 O O . SER A 1 81 ? 24.767 -4.302 -34.676 1.00 40.22 81 SER A O 1
ATOM 630 N N . LYS A 1 82 ? 26.173 -6.030 -34.373 1.00 46.72 82 LYS A N 1
ATOM 631 C CA . LYS A 1 82 ? 26.811 -5.966 -35.685 1.00 46.72 82 LYS A CA 1
ATOM 632 C C . LYS A 1 82 ? 25.924 -6.780 -36.630 1.00 46.72 82 LYS A C 1
ATOM 634 O O . LYS A 1 82 ? 25.609 -7.916 -36.303 1.00 46.72 82 LYS A O 1
ATOM 639 N N . ASN A 1 83 ? 25.619 -6.201 -37.789 1.00 44.16 83 ASN A N 1
ATOM 640 C CA . ASN A 1 83 ? 24.913 -6.801 -38.927 1.00 44.16 83 ASN A CA 1
ATOM 641 C C . ASN A 1 83 ? 23.402 -7.008 -38.729 1.00 44.16 83 ASN A C 1
ATOM 643 O O . ASN A 1 83 ? 22.958 -8.018 -38.210 1.00 44.16 83 ASN A O 1
ATOM 647 N N . ASP A 1 84 ? 22.601 -6.030 -39.154 1.00 39.88 84 ASP A N 1
ATOM 648 C CA . ASP A 1 84 ? 21.744 -6.171 -40.338 1.00 39.88 84 ASP A CA 1
ATOM 649 C C . ASP A 1 84 ? 20.920 -4.899 -40.549 1.00 39.88 84 ASP A C 1
ATOM 651 O O . ASP A 1 84 ? 20.473 -4.226 -39.620 1.00 39.88 84 ASP A O 1
ATOM 655 N N . LYS A 1 85 ? 20.795 -4.512 -41.817 1.00 47.53 85 LYS A N 1
ATOM 656 C CA . LYS A 1 85 ? 20.191 -3.258 -42.264 1.00 47.53 85 LYS A CA 1
ATOM 657 C C . LYS A 1 85 ? 18.667 -3.316 -42.126 1.00 47.53 85 LYS A C 1
ATOM 659 O O . LYS A 1 85 ? 17.971 -3.556 -43.105 1.00 47.53 85 LYS A O 1
ATOM 664 N N . LYS A 1 86 ? 18.151 -3.035 -40.933 1.00 43.97 86 LYS A N 1
ATOM 665 C CA . LYS A 1 86 ? 16.845 -2.385 -40.751 1.00 43.97 86 LYS A CA 1
ATOM 666 C C . LYS A 1 86 ? 17.009 -1.276 -39.717 1.00 43.97 86 LYS A C 1
ATOM 668 O O . LYS A 1 86 ? 17.555 -1.542 -38.645 1.00 43.97 86 LYS A O 1
ATOM 673 N N . PRO A 1 87 ? 16.632 -0.025 -40.026 1.00 47.06 87 PRO A N 1
ATOM 674 C CA . PRO A 1 87 ? 16.796 1.053 -39.070 1.00 47.06 87 PRO A CA 1
ATOM 675 C C . PRO A 1 87 ? 15.916 0.748 -37.850 1.00 47.06 87 PRO A C 1
ATOM 677 O O . PRO A 1 87 ? 14.745 0.415 -37.987 1.00 47.06 87 PRO A O 1
ATOM 680 N N . ILE A 1 88 ? 16.489 0.839 -36.646 1.00 49.50 88 ILE A N 1
ATOM 681 C CA . ILE A 1 88 ? 15.822 0.565 -35.354 1.00 49.50 88 ILE A CA 1
ATOM 682 C C . ILE A 1 88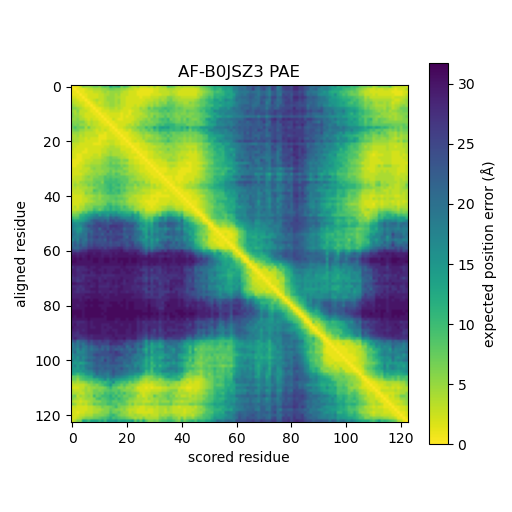 ? 14.484 1.329 -35.224 1.00 49.50 88 ILE A C 1
ATOM 684 O O . ILE A 1 88 ? 13.565 0.875 -34.547 1.00 49.50 88 ILE A O 1
ATOM 688 N N . SER A 1 89 ? 14.352 2.451 -35.940 1.00 48.41 89 SER A N 1
ATOM 689 C CA . SER A 1 89 ? 13.131 3.249 -36.083 1.00 48.41 89 SER A CA 1
ATOM 690 C C . SER A 1 89 ? 11.936 2.507 -36.692 1.00 48.41 89 SER A C 1
ATOM 692 O O . SER A 1 89 ? 10.810 2.954 -36.514 1.00 48.41 89 SER A O 1
ATOM 694 N N . GLU A 1 90 ? 12.162 1.409 -37.413 1.00 48.62 90 GLU A N 1
ATOM 695 C CA . GLU A 1 90 ? 11.121 0.613 -38.076 1.00 48.62 90 GLU A CA 1
ATOM 696 C C . GLU A 1 90 ? 10.608 -0.540 -37.191 1.00 48.62 90 GLU A C 1
ATOM 698 O O . GLU A 1 90 ? 9.533 -1.074 -37.444 1.00 48.62 90 GLU A O 1
ATOM 703 N N . LEU A 1 91 ? 11.345 -0.915 -36.132 1.00 47.50 91 LEU A N 1
ATOM 704 C CA . LEU A 1 91 ? 10.982 -2.024 -35.233 1.00 47.50 91 LEU A CA 1
ATOM 705 C C . LEU A 1 91 ? 10.217 -1.594 -33.976 1.00 47.50 91 LEU A C 1
ATOM 707 O O . LEU A 1 91 ? 9.570 -2.426 -33.341 1.00 47.50 91 LEU A O 1
ATOM 711 N N . ILE A 1 92 ? 10.292 -0.321 -33.586 1.00 54.66 92 ILE A N 1
ATOM 712 C CA . ILE A 1 92 ? 9.664 0.164 -32.356 1.00 54.66 92 ILE A CA 1
ATOM 713 C C . ILE A 1 92 ? 8.473 1.037 -32.738 1.00 54.66 92 ILE A C 1
ATOM 715 O O . ILE A 1 92 ? 8.637 2.199 -33.107 1.00 54.66 92 ILE A O 1
ATOM 719 N N . ASN A 1 93 ? 7.259 0.484 -32.631 1.00 62.59 93 ASN A N 1
ATOM 720 C CA . ASN A 1 93 ? 6.034 1.277 -32.733 1.00 62.59 93 ASN A CA 1
ATOM 721 C C . ASN A 1 93 ? 6.149 2.497 -31.809 1.00 62.59 93 ASN A C 1
ATOM 723 O O . ASN A 1 93 ? 6.528 2.352 -30.645 1.00 62.59 93 ASN A O 1
ATOM 727 N N . ARG A 1 94 ? 5.797 3.693 -32.301 1.00 60.47 94 ARG A N 1
ATOM 728 C CA . ARG A 1 94 ? 5.829 4.945 -31.514 1.00 60.47 94 ARG A CA 1
ATOM 729 C C . ARG A 1 94 ? 5.160 4.799 -30.146 1.00 60.47 94 ARG A C 1
ATOM 731 O O . ARG A 1 94 ? 5.606 5.394 -29.174 1.00 60.47 94 ARG A O 1
ATOM 738 N N . GLU A 1 95 ? 4.131 3.964 -30.058 1.00 60.22 95 GLU A N 1
ATOM 739 C CA . GLU A 1 95 ? 3.459 3.641 -28.804 1.00 60.22 95 GLU A CA 1
ATOM 740 C C . GLU A 1 95 ? 4.363 2.911 -27.793 1.00 60.22 95 GLU A C 1
ATOM 742 O 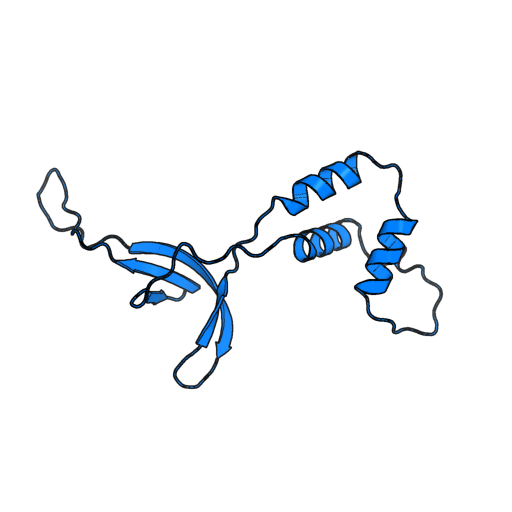O . GLU A 1 95 ? 4.384 3.275 -26.619 1.00 60.22 95 GLU A O 1
ATOM 747 N N . LEU A 1 96 ? 5.147 1.919 -28.232 1.00 65.50 96 LEU A N 1
ATOM 748 C CA . LEU A 1 96 ? 6.137 1.234 -27.390 1.00 65.50 96 LEU A CA 1
ATOM 749 C C . LEU A 1 96 ? 7.242 2.195 -26.952 1.00 65.50 96 LEU A C 1
ATOM 751 O O . LEU A 1 96 ? 7.645 2.177 -25.791 1.00 65.50 96 LEU A O 1
ATOM 755 N N . LEU A 1 97 ? 7.686 3.062 -27.866 1.00 65.56 97 LEU A N 1
ATOM 756 C CA . LEU A 1 97 ? 8.684 4.086 -27.576 1.00 65.56 97 LEU A CA 1
ATOM 757 C C . LEU A 1 97 ? 8.194 5.030 -26.477 1.00 65.56 97 LEU A C 1
ATOM 759 O O . LEU A 1 97 ? 8.895 5.240 -25.494 1.00 65.56 97 LEU A O 1
ATOM 763 N N . ASN A 1 98 ? 6.966 5.534 -26.613 1.00 65.31 98 ASN A N 1
ATOM 764 C CA . ASN A 1 98 ? 6.343 6.414 -25.633 1.00 65.31 98 ASN A CA 1
ATOM 765 C C . ASN A 1 98 ? 6.165 5.711 -24.284 1.00 65.31 98 ASN A C 1
ATOM 767 O O . ASN A 1 98 ? 6.470 6.303 -23.257 1.00 65.31 98 ASN A O 1
ATOM 771 N N . LYS A 1 99 ? 5.743 4.439 -24.266 1.00 67.56 99 LYS A N 1
ATOM 772 C CA . LYS A 1 99 ? 5.624 3.654 -23.024 1.00 67.56 99 LYS A CA 1
ATOM 773 C C . LYS A 1 99 ? 6.971 3.482 -22.313 1.00 67.56 99 LYS A C 1
ATOM 775 O O . LYS A 1 99 ? 7.027 3.618 -21.095 1.00 67.56 99 LYS A O 1
ATOM 780 N N . LEU A 1 100 ? 8.049 3.221 -23.055 1.00 66.75 100 LEU A N 1
ATOM 781 C CA . LEU A 1 100 ? 9.401 3.102 -22.497 1.00 66.75 100 LEU A CA 1
ATOM 782 C C . LEU A 1 100 ? 9.928 4.446 -21.979 1.00 66.75 100 LEU A C 1
ATOM 784 O O . LEU A 1 100 ? 10.468 4.505 -20.881 1.00 66.75 100 LEU A O 1
ATOM 788 N N . LEU A 1 101 ? 9.726 5.528 -22.732 1.00 66.50 101 LEU A N 1
ATOM 789 C CA . LEU A 1 101 ? 10.174 6.871 -22.356 1.00 66.50 101 LEU A CA 1
ATOM 790 C C . LEU A 1 101 ? 9.418 7.413 -21.139 1.00 66.50 101 LEU A C 1
ATOM 792 O O . LEU A 1 101 ? 10.031 7.975 -20.237 1.00 66.50 101 LEU A O 1
ATOM 796 N N . VAL A 1 102 ? 8.099 7.206 -21.085 1.00 66.62 102 VAL A N 1
ATOM 797 C CA . VAL A 1 102 ? 7.276 7.555 -19.920 1.00 66.62 102 VAL A CA 1
ATOM 798 C C . VAL A 1 102 ? 7.745 6.789 -18.691 1.00 66.62 102 VAL A C 1
ATOM 800 O O . VAL A 1 102 ? 7.856 7.397 -17.638 1.00 66.62 102 VAL A O 1
ATOM 803 N N . ARG A 1 103 ? 8.067 5.498 -18.826 1.00 65.31 103 ARG A N 1
ATOM 804 C CA . ARG A 1 103 ? 8.587 4.681 -17.723 1.00 65.31 103 ARG A CA 1
ATOM 805 C C . ARG A 1 103 ? 9.948 5.166 -17.219 1.00 65.31 103 ARG A C 1
ATOM 807 O O . ARG A 1 103 ? 10.154 5.205 -16.013 1.00 65.31 103 ARG A O 1
ATOM 814 N N . GLU A 1 104 ? 10.857 5.529 -18.121 1.00 65.19 104 GLU A N 1
ATOM 815 C CA . GLU A 1 104 ? 12.209 5.974 -17.755 1.00 65.19 104 GLU A CA 1
ATOM 816 C C . GLU A 1 104 ? 12.214 7.375 -17.122 1.00 65.19 104 GLU A C 1
ATOM 818 O O . GLU A 1 104 ? 13.039 7.666 -16.262 1.00 65.19 104 GLU A O 1
ATOM 823 N N . LEU A 1 105 ? 11.286 8.249 -17.534 1.00 65.62 105 LEU A N 1
ATOM 824 C CA . LEU A 1 105 ? 11.152 9.602 -16.981 1.00 65.62 105 LEU A CA 1
ATOM 825 C C . LEU A 1 105 ? 10.127 9.715 -15.847 1.00 65.62 105 LEU A C 1
ATOM 827 O O . LEU A 1 105 ? 10.018 10.774 -15.226 1.00 65.62 105 LEU A O 1
ATOM 831 N N . SER A 1 106 ? 9.349 8.666 -15.582 1.00 65.81 106 SER A N 1
ATOM 832 C CA . SER A 1 106 ? 8.485 8.615 -14.410 1.00 65.81 106 SER A CA 1
ATOM 833 C C . SER A 1 106 ? 9.323 8.265 -13.189 1.00 65.81 106 SER A C 1
ATOM 835 O O . SER A 1 106 ? 9.789 7.137 -13.043 1.00 65.81 106 SER A O 1
ATOM 837 N N . GLU A 1 107 ? 9.493 9.224 -12.289 1.00 70.62 107 GLU A N 1
ATOM 838 C CA . GLU A 1 107 ? 10.065 8.953 -10.974 1.00 70.62 107 GLU A CA 1
ATOM 839 C C . GLU A 1 107 ? 9.048 8.162 -10.141 1.00 70.62 107 GLU A C 1
ATOM 841 O O . GLU A 1 107 ? 7.876 8.543 -10.050 1.00 70.62 107 GLU A O 1
ATOM 846 N N . THR A 1 108 ? 9.471 7.056 -9.528 1.00 75.00 108 THR A N 1
ATOM 847 C CA . THR A 1 108 ? 8.623 6.338 -8.569 1.00 75.00 108 THR A CA 1
ATOM 848 C C . THR A 1 108 ? 8.434 7.196 -7.325 1.00 75.00 108 THR A C 1
ATOM 850 O O . THR A 1 108 ? 9.410 7.663 -6.737 1.00 75.00 108 THR A O 1
ATOM 853 N N . LEU A 1 109 ? 7.188 7.389 -6.906 1.00 83.56 109 LEU A N 1
ATOM 854 C CA . LEU A 1 109 ? 6.873 8.093 -5.671 1.00 83.56 109 LEU A CA 1
ATOM 855 C C . LEU A 1 109 ? 7.206 7.200 -4.473 1.00 83.56 109 LEU A C 1
ATOM 857 O O . LEU A 1 109 ? 6.885 6.011 -4.511 1.00 83.56 109 LEU A O 1
ATOM 861 N N . PRO A 1 110 ? 7.801 7.740 -3.398 1.00 88.69 110 PRO A N 1
ATOM 862 C CA . PRO A 1 110 ? 7.960 6.986 -2.162 1.00 88.69 110 PRO A CA 1
ATOM 863 C C . PRO A 1 110 ? 6.591 6.650 -1.552 1.00 88.69 110 PRO A C 1
ATOM 865 O O . PRO A 1 110 ? 5.575 7.266 -1.884 1.00 88.69 110 PRO A O 1
ATOM 868 N N . PHE A 1 111 ? 6.568 5.682 -0.633 1.00 91.12 111 PHE A N 1
ATOM 869 C CA . PHE A 1 111 ? 5.406 5.468 0.230 1.00 91.12 111 PHE A CA 1
ATOM 870 C C . PHE A 1 111 ? 5.112 6.734 1.047 1.00 91.12 111 PHE A C 1
ATOM 872 O O . PHE A 1 111 ? 6.023 7.494 1.387 1.00 91.12 111 PHE A O 1
ATOM 879 N N . GLU A 1 112 ? 3.846 6.959 1.385 1.00 90.25 112 GLU A N 1
ATOM 880 C CA . GLU A 1 112 ? 3.441 8.117 2.177 1.00 90.25 112 GLU A CA 1
ATOM 881 C C . GLU A 1 112 ? 3.845 7.931 3.641 1.00 90.25 112 GLU A C 1
ATOM 883 O O . GLU A 1 112 ? 3.184 7.208 4.378 1.00 90.25 112 GLU A O 1
ATOM 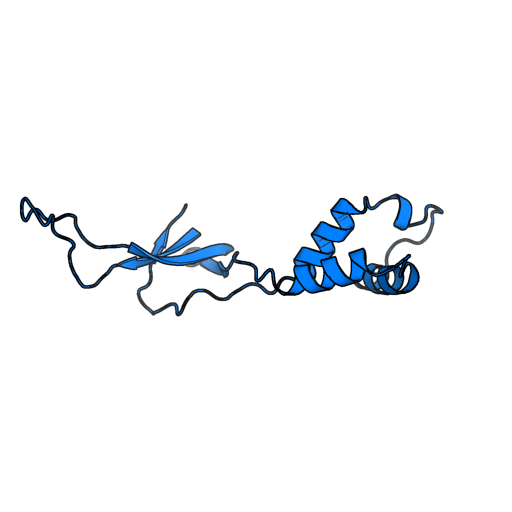888 N N . ASN A 1 113 ? 4.937 8.586 4.049 1.00 89.81 113 ASN A N 1
ATOM 889 C CA . ASN A 1 113 ? 5.456 8.629 5.423 1.00 89.81 113 ASN A CA 1
ATOM 890 C C . ASN A 1 113 ? 5.350 7.287 6.192 1.00 89.81 113 ASN A C 1
ATOM 892 O O . ASN A 1 113 ? 4.724 7.249 7.258 1.00 89.81 113 ASN A O 1
ATOM 896 N N . PRO A 1 114 ? 5.921 6.188 5.662 1.00 86.69 114 PRO A N 1
ATOM 897 C CA . PRO A 1 114 ? 5.811 4.877 6.291 1.00 86.69 114 PRO A CA 1
ATOM 898 C C . PRO A 1 114 ? 6.447 4.892 7.686 1.00 86.69 114 PRO A C 1
ATOM 900 O O . PRO A 1 114 ? 7.535 5.442 7.869 1.00 86.69 114 PRO A O 1
ATOM 903 N N . GLN A 1 115 ? 5.779 4.281 8.660 1.00 87.38 115 GLN A N 1
ATOM 904 C CA . GLN A 1 115 ? 6.228 4.192 10.050 1.00 87.38 115 GLN A CA 1
ATOM 905 C C . GLN A 1 115 ? 6.601 2.759 10.435 1.00 87.38 115 GLN A C 1
ATOM 907 O O . GLN A 1 115 ? 6.135 1.779 9.852 1.00 87.38 115 GLN A O 1
ATOM 912 N N . ILE A 1 116 ? 7.438 2.628 11.467 1.00 86.38 116 ILE A N 1
ATOM 913 C CA . ILE A 1 116 ? 7.677 1.329 12.104 1.00 86.38 116 ILE A CA 1
ATOM 914 C C . ILE A 1 116 ? 6.351 0.849 12.708 1.00 86.38 116 ILE A C 1
ATOM 916 O O . ILE A 1 116 ? 5.736 1.569 13.488 1.00 86.38 116 ILE A O 1
ATOM 920 N N . GLY A 1 117 ? 5.929 -0.366 12.351 1.00 85.06 117 GLY A N 1
ATOM 921 C CA . GLY A 1 117 ? 4.634 -0.931 12.747 1.00 85.06 117 GLY A CA 1
ATOM 922 C C . GLY A 1 117 ? 3.583 -0.924 11.633 1.00 85.06 117 GLY A C 1
ATOM 923 O O . GLY A 1 117 ? 2.570 -1.608 11.767 1.00 85.06 117 GLY A O 1
ATOM 924 N N . ASP A 1 118 ? 3.835 -0.233 10.516 1.00 90.94 118 ASP A N 1
ATOM 925 C CA . ASP A 1 118 ? 2.982 -0.344 9.332 1.00 90.94 118 ASP A CA 1
ATOM 926 C C . ASP A 1 118 ? 2.978 -1.781 8.796 1.00 90.94 118 ASP A C 1
ATOM 928 O O . ASP A 1 118 ? 4.005 -2.463 8.728 1.00 90.94 118 ASP A O 1
ATOM 932 N N . SER A 1 119 ? 1.791 -2.239 8.414 1.00 92.50 119 SER A N 1
ATOM 933 C CA . SER A 1 119 ? 1.534 -3.598 7.955 1.00 92.50 119 SER A CA 1
ATOM 934 C C . SER A 1 119 ? 1.506 -3.679 6.435 1.00 92.50 119 SER A C 1
ATOM 936 O O . SER A 1 119 ? 1.199 -2.713 5.732 1.00 92.50 119 SER A O 1
ATOM 938 N N . VAL A 1 120 ? 1.820 -4.867 5.918 1.00 90.75 120 VAL A N 1
ATOM 939 C CA . VAL A 1 120 ? 1.812 -5.157 4.483 1.00 90.75 120 VAL A CA 1
ATOM 940 C C . VAL A 1 120 ? 0.904 -6.347 4.211 1.00 90.75 120 VAL A C 1
ATOM 942 O O . VAL A 1 120 ? 1.078 -7.400 4.822 1.00 90.75 120 VAL A O 1
ATOM 945 N N . ARG A 1 121 ? -0.033 -6.207 3.265 1.00 90.62 121 ARG A N 1
ATOM 946 C CA . ARG A 1 121 ? -0.895 -7.314 2.820 1.00 90.62 121 ARG A CA 1
ATOM 947 C C . ARG A 1 121 ? -0.913 -7.497 1.299 1.00 90.62 121 ARG A C 1
ATOM 949 O O . ARG A 1 121 ? -0.773 -6.513 0.564 1.00 90.62 121 ARG A O 1
ATOM 956 N N . PRO A 1 122 ? -1.103 -8.732 0.801 1.00 85.19 122 PRO A N 1
ATOM 957 C CA . PRO A 1 122 ? -1.465 -8.967 -0.595 1.00 85.19 122 PRO A CA 1
ATOM 958 C C . PRO A 1 122 ? -2.727 -8.187 -0.969 1.00 85.19 122 PRO A C 1
ATOM 960 O O . PRO A 1 122 ? -3.605 -7.994 -0.128 1.00 85.19 122 PRO A O 1
ATOM 963 N N . ILE A 1 123 ? -2.767 -7.705 -2.212 1.00 73.69 123 ILE A N 1
ATOM 964 C CA . ILE A 1 123 ? -3.953 -7.078 -2.814 1.00 73.69 123 ILE A CA 1
ATOM 965 C C . ILE A 1 123 ? -4.626 -8.133 -3.674 1.00 73.69 123 ILE A C 1
ATOM 967 O O . ILE A 1 123 ? -3.862 -8.839 -4.373 1.00 73.69 123 ILE A O 1
#

Foldseek 3Di:
DWWWDWDPDWDADPPPRHTPGTDTGTQADWDWPADDPPDTDTDGPAWDQPQLVVVVVVVVPDPDPVVVLVVVVCVVPDDDDDDDDDPPVVVADVVNSSVVSSVVRTDGDGGRPHDPVIDDDDD

Radius of gyration: 22.72 Å; Cα contacts (8 Å, |Δi|>4): 136; chains: 1; bounding box: 54×38×61 Å